Protein AF-A0A6A6GT18-F1 (afdb_monomer)

Foldseek 3Di:
DDDDDDDDDDDDDDDDDDDDDLDDQDPDDPVLLVLLVVCVVVVDQLCVSCVVVDNAHSVNSVVSNVVVCVVVVVPDPVNVVVVVVVCVVCQQVVQVVVCVVVVHHSVVVVVVCVVCDDPNVCVVVVHDDPPPDDPPDDDDD

Structure (mmCIF, N/CA/C/O backbone):
data_AF-A0A6A6GT18-F1
#
_entry.id   AF-A0A6A6GT18-F1
#
loop_
_atom_site.group_PDB
_atom_site.id
_atom_site.type_symbol
_atom_site.label_atom_id
_atom_site.label_alt_id
_atom_site.label_comp_id
_atom_site.label_asym_id
_atom_site.label_entity_id
_atom_site.label_seq_id
_atom_site.pdbx_PDB_ins_code
_atom_site.Cartn_x
_atom_site.Cartn_y
_atom_site.Cartn_z
_atom_site.occupancy
_atom_site.B_iso_or_equiv
_atom_site.auth_seq_id
_atom_site.auth_comp_id
_atom_site.auth_a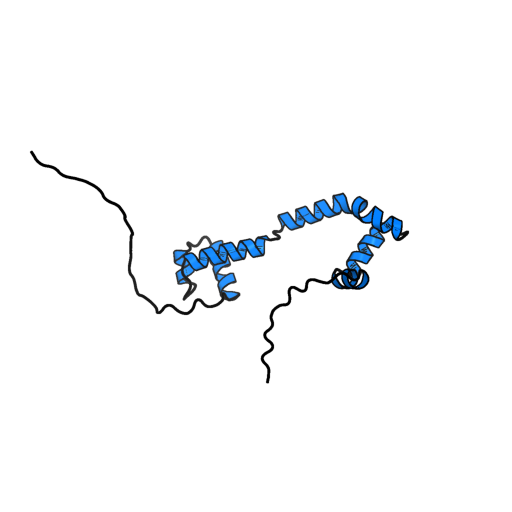sym_id
_atom_site.auth_atom_id
_atom_site.pdbx_PDB_model_num
ATOM 1 N N . ALA A 1 1 ? -3.303 35.901 67.585 1.00 36.16 1 ALA A N 1
ATOM 2 C CA . ALA A 1 1 ? -4.290 35.299 66.667 1.00 36.16 1 ALA A CA 1
ATOM 3 C C . ALA A 1 1 ? -3.578 34.258 65.815 1.00 36.16 1 ALA A C 1
ATOM 5 O O . ALA A 1 1 ? -2.483 34.530 65.340 1.00 36.16 1 ALA A O 1
ATOM 6 N N . ALA A 1 2 ? -4.151 33.060 65.735 1.00 27.61 2 ALA A N 1
ATOM 7 C CA . ALA A 1 2 ? -3.631 31.891 65.034 1.00 27.61 2 ALA A CA 1
ATOM 8 C C . ALA A 1 2 ? -4.104 31.837 63.568 1.00 27.61 2 ALA A C 1
ATOM 10 O O . ALA A 1 2 ? -5.185 32.346 63.285 1.00 27.61 2 ALA A O 1
ATOM 11 N N . ALA A 1 3 ? -3.312 31.184 62.704 1.00 29.08 3 ALA A N 1
ATOM 12 C CA . ALA A 1 3 ? -3.675 30.315 61.559 1.00 29.08 3 ALA A CA 1
ATOM 13 C C . ALA A 1 3 ? -2.469 30.286 60.586 1.00 29.08 3 ALA A C 1
ATOM 15 O O . ALA A 1 3 ? -2.087 31.330 60.074 1.00 29.08 3 ALA A O 1
ATOM 16 N N . ALA A 1 4 ? -1.661 29.227 60.470 1.00 29.28 4 ALA A N 1
ATOM 17 C CA . ALA A 1 4 ? -1.899 27.843 60.026 1.00 29.28 4 ALA A CA 1
ATOM 18 C C . ALA A 1 4 ? -1.900 27.658 58.488 1.00 29.28 4 ALA A C 1
ATOM 20 O O . ALA A 1 4 ? -2.515 28.408 57.741 1.00 29.28 4 ALA A O 1
ATOM 21 N N . LEU A 1 5 ? -1.142 26.634 58.082 1.00 31.48 5 LEU A N 1
ATOM 22 C CA . LEU A 1 5 ? -0.636 26.240 56.760 1.00 31.48 5 LEU A CA 1
ATOM 23 C C . LEU A 1 5 ? -1.709 25.785 55.755 1.00 31.48 5 LEU A C 1
ATOM 25 O O . LEU A 1 5 ? -2.720 25.209 56.147 1.00 31.48 5 LEU A O 1
ATOM 29 N N . ALA A 1 6 ? -1.392 25.863 54.456 1.00 30.92 6 ALA A N 1
ATOM 30 C CA . ALA A 1 6 ? -2.023 25.024 53.435 1.00 30.92 6 ALA A CA 1
ATOM 31 C C . ALA A 1 6 ? -0.998 24.548 52.386 1.00 30.92 6 ALA A C 1
ATOM 33 O O . ALA A 1 6 ? -0.658 25.264 51.450 1.00 30.92 6 ALA A O 1
ATOM 34 N N . ASN A 1 7 ? -0.534 23.307 52.555 1.00 29.03 7 ASN A N 1
ATOM 35 C CA . ASN A 1 7 ? 0.004 22.448 51.497 1.00 29.03 7 ASN A CA 1
ATOM 36 C C . ASN A 1 7 ? -1.098 21.439 51.137 1.00 29.03 7 ASN A C 1
ATOM 38 O O . ASN A 1 7 ? -1.732 20.892 52.039 1.00 29.03 7 ASN A O 1
ATOM 42 N N . GLY A 1 8 ? -1.315 21.156 49.851 1.00 28.55 8 GLY A N 1
ATOM 43 C CA . GLY A 1 8 ? -2.361 20.220 49.427 1.00 28.55 8 GLY A CA 1
ATOM 44 C C . GLY A 1 8 ? -2.192 19.713 48.000 1.00 28.55 8 GLY A C 1
ATOM 45 O O . GLY A 1 8 ? -2.816 20.224 47.074 1.00 28.55 8 GLY A O 1
ATOM 46 N N . SER A 1 9 ? -1.364 18.680 47.843 1.00 32.28 9 SER A N 1
ATOM 47 C CA . SER A 1 9 ? -1.285 17.830 46.653 1.00 32.28 9 SER A CA 1
ATOM 48 C C . SER A 1 9 ? -2.530 16.949 46.478 1.00 32.28 9 SER A C 1
ATOM 50 O O . SER A 1 9 ? -3.121 16.488 47.447 1.00 32.28 9 SER A O 1
ATOM 52 N N . ALA A 1 10 ? -2.793 16.611 45.211 1.00 33.62 10 ALA A N 1
ATOM 53 C CA . ALA A 1 10 ? -3.548 15.457 44.713 1.00 33.62 10 ALA A CA 1
ATOM 54 C C . ALA A 1 10 ? -5.076 15.422 44.933 1.00 33.62 10 ALA A C 1
ATOM 56 O O . ALA A 1 10 ? -5.579 15.085 46.000 1.00 33.62 10 ALA A O 1
ATOM 57 N N . LYS A 1 11 ? -5.825 15.558 43.830 1.00 38.22 11 LYS A N 1
ATOM 58 C CA . LYS A 1 11 ? -7.142 14.920 43.678 1.00 38.22 11 LYS A CA 1
ATOM 59 C C . LYS A 1 11 ? -7.066 13.851 42.597 1.00 38.22 11 LYS A C 1
ATOM 61 O O . LYS A 1 11 ? -7.136 14.115 41.402 1.00 38.22 11 LYS A O 1
ATOM 66 N N . ARG A 1 12 ? -6.876 12.625 43.077 1.00 34.12 12 ARG A N 1
ATOM 67 C CA . ARG A 1 12 ? -7.073 11.367 42.363 1.00 34.12 12 ARG A CA 1
ATOM 68 C C . ARG A 1 12 ? -8.545 11.005 42.575 1.00 34.12 12 ARG A C 1
ATOM 70 O O . ARG A 1 12 ? -8.932 10.735 43.706 1.00 34.12 12 ARG A O 1
ATOM 77 N N . CYS A 1 13 ? -9.368 11.042 41.532 1.00 34.06 13 CYS A N 1
ATOM 78 C CA . CYS A 1 13 ? -10.753 10.585 41.632 1.00 34.06 13 CYS A CA 1
ATOM 79 C C . CYS A 1 13 ? -10.805 9.094 41.294 1.00 34.06 13 CYS A C 1
ATOM 81 O O . CYS A 1 13 ? -10.758 8.708 40.129 1.00 34.06 13 CYS A O 1
ATOM 83 N N . ALA A 1 14 ? -10.862 8.266 42.335 1.00 34.06 14 ALA A N 1
ATOM 84 C CA . ALA A 1 14 ? -11.300 6.885 42.236 1.00 34.06 14 ALA A CA 1
ATOM 85 C C . ALA A 1 14 ? -12.835 6.861 42.196 1.00 34.06 14 ALA A C 1
ATOM 87 O O . ALA A 1 14 ? -13.483 7.467 43.045 1.00 34.06 14 ALA A O 1
ATOM 88 N N . SER A 1 15 ? -13.407 6.144 41.231 1.00 36.12 15 SER A N 1
ATOM 89 C CA . SER A 1 15 ? -14.766 5.614 41.341 1.00 36.12 15 SER A CA 1
ATOM 90 C C . SER A 1 15 ? -14.671 4.104 41.160 1.00 36.12 15 SER A C 1
ATOM 92 O O . SER A 1 15 ? -14.262 3.597 40.119 1.00 36.12 15 SER A O 1
ATOM 94 N N . THR A 1 16 ? -14.931 3.391 42.248 1.00 36.19 16 THR A N 1
ATOM 95 C CA . THR A 1 16 ? -14.993 1.935 42.317 1.00 36.19 16 THR A CA 1
ATOM 96 C C . THR A 1 16 ? -16.360 1.472 41.829 1.00 36.19 16 THR A C 1
ATOM 98 O O . THR A 1 16 ? -17.371 1.851 42.413 1.00 36.19 16 THR A O 1
ATOM 101 N N . SER A 1 17 ? -16.399 0.611 40.815 1.00 32.94 17 SER A N 1
ATOM 102 C CA . SER A 1 17 ? -17.470 -0.382 40.674 1.00 32.94 17 SER A CA 1
ATOM 103 C C . SER A 1 17 ? -16.885 -1.654 40.056 1.00 32.94 17 SER A C 1
ATOM 105 O O . SER A 1 17 ? -16.306 -1.631 38.976 1.00 32.94 17 SER A O 1
ATOM 107 N N . GLU A 1 18 ? -16.948 -2.710 40.866 1.00 30.62 18 GLU A N 1
ATOM 108 C CA . GLU A 1 18 ? -16.769 -4.138 40.585 1.00 30.62 18 GLU A CA 1
ATOM 109 C C . GLU A 1 18 ? -15.579 -4.585 39.722 1.00 30.62 18 GLU A C 1
ATOM 111 O O . GLU A 1 18 ? -15.589 -4.623 38.492 1.00 30.62 18 GLU A O 1
ATOM 116 N N . ALA A 1 19 ? -14.553 -5.054 40.437 1.00 41.44 19 ALA A N 1
ATOM 117 C CA . ALA A 1 19 ? -13.472 -5.863 39.909 1.00 41.44 19 ALA A CA 1
ATOM 118 C C . ALA A 1 19 ? -14.012 -7.188 39.338 1.00 41.44 19 ALA A C 1
ATOM 120 O O . ALA A 1 19 ? -14.200 -8.167 40.055 1.00 41.44 19 ALA A O 1
ATOM 121 N N . SER A 1 20 ? -14.207 -7.236 38.021 1.00 42.16 20 SER A N 1
ATOM 122 C CA . SER A 1 20 ? -14.124 -8.499 37.282 1.00 42.16 20 SER A CA 1
ATOM 123 C C . SER A 1 20 ? -12.659 -8.953 37.252 1.00 42.16 20 SER A C 1
ATOM 125 O O . SER A 1 20 ? -11.775 -8.104 37.099 1.00 42.16 20 SER A O 1
ATOM 127 N N . PRO A 1 21 ? -12.363 -10.260 37.401 1.00 40.72 21 PRO A N 1
ATOM 128 C CA . PRO A 1 21 ? -10.991 -10.741 37.498 1.00 40.72 21 PRO A CA 1
ATOM 129 C C . PRO A 1 21 ? -10.241 -10.313 36.241 1.00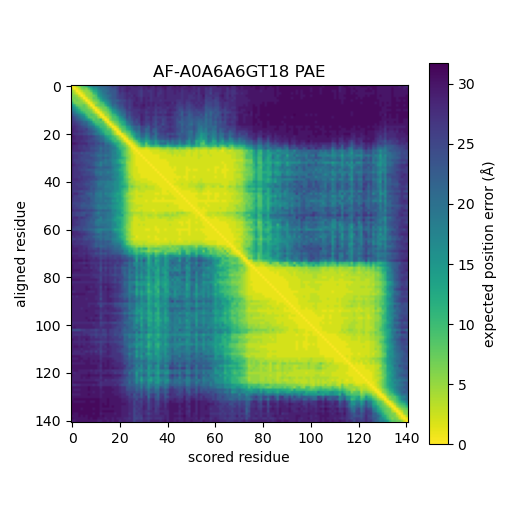 40.72 21 PRO A C 1
ATOM 131 O O . PRO A 1 21 ? -10.779 -10.430 35.139 1.00 40.72 21 PRO A O 1
ATOM 134 N N . ALA A 1 22 ? -9.028 -9.783 36.414 1.00 45.16 22 ALA A N 1
ATOM 135 C CA . ALA A 1 22 ? -8.162 -9.333 35.334 1.00 45.16 22 ALA A CA 1
ATOM 136 C C . ALA A 1 22 ? -7.900 -10.495 34.361 1.00 45.16 22 ALA A C 1
ATOM 138 O O . ALA A 1 22 ? -6.959 -11.276 34.513 1.00 45.16 22 ALA A O 1
ATOM 139 N N . LYS A 1 23 ? -8.788 -10.647 33.372 1.00 50.56 23 LYS A N 1
ATOM 140 C CA . LYS A 1 23 ? -8.645 -11.604 32.283 1.00 50.56 23 LYS A CA 1
ATOM 141 C C . LYS A 1 23 ? -7.401 -11.185 31.518 1.00 50.56 23 LYS A C 1
ATOM 143 O O . LYS A 1 23 ? -7.303 -10.043 31.073 1.00 50.56 23 LYS A O 1
ATOM 148 N N . LYS A 1 24 ? -6.452 -12.117 31.406 1.00 48.66 24 LYS A N 1
ATOM 149 C CA . LYS A 1 24 ? -5.259 -12.024 30.556 1.00 48.66 24 LYS A CA 1
ATOM 150 C C . LYS A 1 24 ? -5.647 -11.308 29.264 1.00 48.66 24 LYS A C 1
ATOM 152 O O . LYS A 1 24 ? -6.525 -11.793 28.549 1.00 48.66 24 LYS A O 1
ATOM 157 N N . GLN A 1 25 ? -5.059 -10.135 29.038 1.00 57.31 25 GLN A N 1
ATOM 158 C CA . GLN A 1 25 ? -5.428 -9.232 27.955 1.00 57.31 25 GLN A CA 1
ATOM 159 C C . GLN A 1 25 ? -5.278 -9.990 26.634 1.00 57.31 25 GLN A C 1
ATOM 161 O O . GLN A 1 25 ? -4.174 -10.258 26.166 1.00 57.31 25 GLN A O 1
ATOM 166 N N . THR A 1 26 ? -6.403 -10.457 26.105 1.00 71.00 26 THR A N 1
ATOM 167 C CA . THR A 1 26 ? -6.428 -11.405 24.995 1.00 71.00 26 THR A CA 1
ATOM 168 C C . THR A 1 26 ? -6.078 -10.644 23.721 1.00 71.00 26 THR A C 1
ATOM 170 O O . THR A 1 26 ? -6.358 -9.443 23.607 1.00 71.00 26 THR A O 1
ATOM 173 N N . LYS A 1 27 ? -5.419 -11.301 22.763 1.00 83.19 27 LYS A N 1
ATOM 174 C CA . LYS A 1 27 ? -5.115 -10.698 21.457 1.00 83.19 27 LYS A CA 1
ATOM 175 C C . LYS A 1 27 ? -6.415 -10.156 20.846 1.00 83.19 27 LYS A C 1
ATOM 177 O O . LYS A 1 27 ? -7.459 -10.775 21.008 1.00 83.19 27 LYS A O 1
ATOM 182 N N . TRP A 1 28 ? -6.371 -8.971 20.241 1.00 87.06 28 TRP A N 1
ATOM 183 C CA . TRP A 1 28 ? -7.530 -8.413 19.537 1.00 87.06 28 TRP A CA 1
ATOM 184 C C . TRP A 1 28 ? -7.893 -9.299 18.352 1.00 87.06 28 TRP A C 1
ATOM 186 O O . TRP A 1 28 ? -7.013 -9.682 17.575 1.00 87.06 28 TRP A O 1
ATOM 196 N N . THR A 1 29 ? -9.174 -9.623 18.255 1.00 88.25 29 THR A N 1
ATOM 197 C CA . THR A 1 29 ? -9.754 -10.367 17.140 1.00 88.25 29 THR A CA 1
ATOM 198 C C . THR A 1 29 ? -10.217 -9.412 16.033 1.00 88.25 29 THR A C 1
ATOM 200 O O . THR A 1 29 ? -10.524 -8.249 16.319 1.00 88.25 29 THR A O 1
ATOM 203 N N . PRO A 1 30 ? -10.273 -9.870 14.770 1.00 84.50 30 PRO A N 1
ATOM 204 C CA . PRO A 1 30 ? -10.799 -9.071 13.663 1.00 84.50 30 PRO A CA 1
ATOM 205 C C . PRO A 1 30 ? -12.232 -8.576 13.896 1.00 84.50 30 PRO A C 1
ATOM 207 O O . PRO A 1 30 ? -12.572 -7.465 13.493 1.00 84.50 30 PRO A O 1
ATOM 210 N N . GLU A 1 31 ? -13.060 -9.370 14.575 1.00 88.69 31 GLU A N 1
ATOM 211 C CA . GLU A 1 31 ? -14.445 -9.033 14.906 1.00 88.69 31 GLU A CA 1
ATOM 212 C C . GLU A 1 31 ? -14.502 -7.886 15.923 1.00 88.69 31 GLU A C 1
ATOM 214 O O . GLU A 1 31 ? -15.257 -6.929 15.743 1.00 88.69 31 GLU A O 1
ATOM 219 N N . GLU A 1 32 ? -13.659 -7.934 16.962 1.00 91.38 32 GLU A N 1
ATOM 220 C CA . GLU A 1 32 ? -13.522 -6.833 17.922 1.00 91.38 32 GLU A CA 1
ATOM 221 C C . GLU A 1 32 ? -13.007 -5.553 17.248 1.00 91.38 32 GLU A C 1
ATOM 223 O O . GLU A 1 32 ? -13.460 -4.459 17.586 1.00 91.38 32 GLU A O 1
ATOM 228 N N . ASP A 1 33 ? -12.073 -5.672 16.300 1.00 90.00 33 ASP A N 1
ATOM 229 C CA . ASP A 1 33 ? -11.566 -4.533 15.530 1.00 90.00 33 ASP A CA 1
ATOM 230 C C . ASP A 1 33 ? -12.657 -3.894 14.671 1.00 90.00 33 ASP A C 1
ATOM 232 O O . ASP A 1 33 ? -12.824 -2.673 14.706 1.00 90.00 33 ASP A O 1
ATOM 236 N N . ALA A 1 34 ? -13.418 -4.707 13.934 1.00 89.69 34 ALA A N 1
ATOM 237 C CA . ALA A 1 34 ? -14.520 -4.239 13.101 1.00 89.69 34 ALA A CA 1
ATOM 238 C C . ALA A 1 34 ? -15.574 -3.510 13.941 1.00 89.69 34 ALA A C 1
ATOM 240 O O . ALA A 1 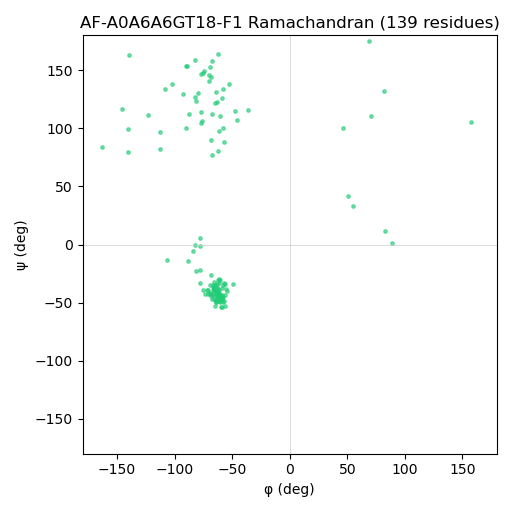34 ? -15.950 -2.385 13.611 1.00 89.69 34 ALA A O 1
ATOM 241 N N . LEU A 1 35 ? -15.966 -4.094 15.075 1.00 92.81 35 LEU A N 1
ATOM 242 C CA . LEU A 1 35 ? -16.952 -3.501 15.973 1.00 92.81 35 LEU A CA 1
ATOM 243 C C . LEU A 1 35 ? -16.441 -2.202 16.620 1.00 92.81 35 LEU A C 1
ATOM 245 O O . LEU A 1 35 ? -17.182 -1.226 16.725 1.00 92.81 35 LEU A O 1
ATOM 249 N N . ASN A 1 36 ? -15.167 -2.144 17.021 1.00 92.94 36 ASN A N 1
ATOM 250 C CA . ASN A 1 36 ? -14.554 -0.921 17.551 1.00 92.94 36 ASN A CA 1
ATOM 251 C C . ASN A 1 36 ? -14.545 0.205 16.499 1.00 92.94 36 ASN A C 1
ATOM 253 O O . ASN A 1 36 ? -14.850 1.357 16.816 1.00 92.94 36 ASN A O 1
ATOM 257 N N . VAL A 1 37 ? -14.243 -0.127 15.239 1.00 91.06 37 VAL A N 1
ATOM 258 C CA . VAL A 1 37 ? -14.261 0.832 14.126 1.00 91.06 37 VAL A CA 1
ATOM 259 C C . VAL A 1 37 ? -15.675 1.309 13.814 1.00 91.06 37 VAL A C 1
ATOM 261 O O . VAL A 1 37 ? -15.890 2.514 13.702 1.00 91.06 37 VAL A O 1
ATOM 264 N N . GLU A 1 38 ? -16.634 0.392 13.716 1.00 92.94 38 GLU A N 1
ATOM 265 C CA . GLU A 1 38 ? -18.035 0.694 13.418 1.00 92.94 38 GLU A CA 1
ATOM 266 C C . GLU A 1 38 ? -18.645 1.621 14.474 1.00 92.94 38 GLU A C 1
ATOM 268 O O . GLU A 1 38 ? -19.138 2.704 14.150 1.00 92.94 38 GLU A O 1
ATOM 273 N N . LEU A 1 39 ? -18.546 1.245 15.753 1.00 94.38 39 LEU A N 1
ATOM 274 C CA . LEU A 1 39 ? -19.123 2.021 16.851 1.00 94.38 39 LEU A CA 1
ATOM 275 C C . LEU A 1 39 ? -18.461 3.393 16.988 1.00 94.38 39 LEU A C 1
ATOM 277 O O . LEU A 1 39 ? -19.117 4.382 17.324 1.00 94.38 39 LEU A O 1
ATOM 281 N N . ARG A 1 40 ? -17.152 3.487 16.722 1.00 93.50 40 ARG A N 1
ATOM 282 C CA . ARG A 1 40 ? -16.491 4.790 16.716 1.00 93.50 40 ARG A CA 1
ATOM 283 C C . ARG A 1 40 ? -16.914 5.632 15.514 1.00 93.50 40 ARG A C 1
ATOM 285 O O . ARG A 1 40 ? -17.123 6.834 15.681 1.00 93.50 40 ARG A O 1
ATOM 292 N N . GLY A 1 41 ? -17.077 5.014 14.345 1.00 88.50 41 GLY A N 1
ATOM 293 C CA . GLY A 1 41 ? -17.596 5.643 13.130 1.00 88.50 41 GLY A CA 1
ATOM 294 C C . GLY A 1 41 ? -19.020 6.176 13.296 1.00 88.50 41 GLY A C 1
ATOM 295 O O . GLY A 1 41 ? -19.343 7.224 12.744 1.00 88.50 41 GLY A O 1
ATOM 296 N N . SER A 1 42 ? -19.837 5.540 14.142 1.00 92.00 42 SER A N 1
ATOM 297 C CA . SER A 1 42 ? -21.177 6.019 14.504 1.00 92.00 42 SER A CA 1
ATOM 298 C C . SER A 1 42 ? -21.178 7.162 15.537 1.00 92.00 42 SER A C 1
ATOM 300 O O . SER A 1 42 ? -22.240 7.541 16.030 1.00 92.00 42 SER A O 1
ATOM 302 N N . GLY A 1 43 ? -20.009 7.686 15.928 1.00 92.06 43 GLY A N 1
ATOM 303 C CA . GLY A 1 43 ? -19.873 8.797 16.876 1.00 92.06 43 GLY A CA 1
ATOM 304 C C . GLY A 1 43 ? -19.940 8.409 18.359 1.00 92.06 43 GLY A C 1
ATOM 305 O O . GLY A 1 43 ? -20.041 9.289 19.217 1.00 92.06 43 GLY A O 1
ATOM 306 N N . MET A 1 44 ? -19.870 7.116 18.697 1.00 94.62 44 MET A N 1
ATOM 307 C CA . MET A 1 44 ? -19.976 6.657 20.084 1.00 94.62 44 MET A CA 1
ATOM 308 C C . MET A 1 44 ? -18.743 7.039 20.926 1.00 94.62 44 MET A C 1
ATOM 310 O O . MET A 1 44 ? -17.600 7.084 20.448 1.00 94.62 44 MET A O 1
ATOM 314 N N . LYS A 1 45 ? -18.972 7.323 22.215 1.00 95.38 45 LYS A N 1
ATOM 315 C CA . LYS A 1 45 ? -17.912 7.590 23.200 1.00 95.38 45 LYS A CA 1
ATOM 316 C C . LYS A 1 45 ? -17.193 6.296 23.593 1.00 95.38 45 LYS A C 1
ATOM 318 O O . LYS A 1 45 ? -17.800 5.229 23.608 1.00 95.38 45 LYS A O 1
ATOM 323 N N . TRP A 1 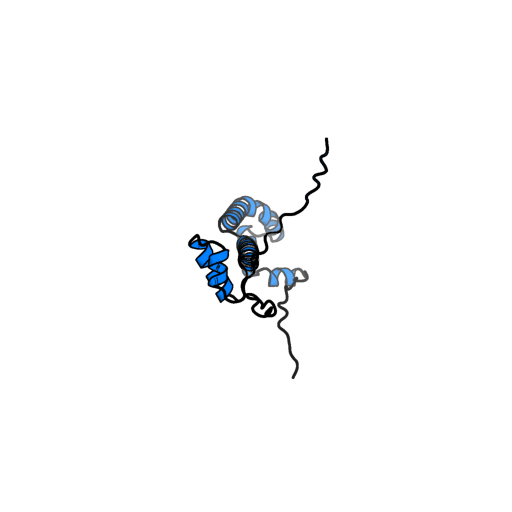46 ? -15.909 6.382 23.940 1.00 93.81 46 TRP A N 1
ATOM 324 C CA . TRP A 1 46 ? -15.080 5.208 24.259 1.00 93.81 46 TRP A CA 1
ATOM 325 C C . TRP A 1 46 ? -15.598 4.419 25.461 1.00 93.81 46 TRP A C 1
ATOM 327 O O . TRP A 1 46 ? -15.480 3.195 25.500 1.00 93.81 46 TRP A O 1
ATOM 337 N N . GLU A 1 47 ? -16.196 5.118 26.420 1.00 95.25 47 GLU A N 1
ATOM 338 C CA . GLU A 1 47 ? -16.838 4.537 27.592 1.00 95.25 47 GLU A CA 1
ATOM 339 C C . GLU A 1 47 ? -17.983 3.608 27.175 1.00 95.25 47 GLU A C 1
ATOM 341 O O . GLU A 1 47 ? -18.075 2.485 27.666 1.00 95.25 47 GLU A O 1
ATOM 346 N N . ASP A 1 48 ? -18.806 4.026 26.214 1.00 94.88 48 ASP A N 1
ATOM 347 C CA . ASP A 1 48 ? -19.938 3.236 25.725 1.00 94.88 48 ASP A CA 1
ATOM 348 C C . ASP A 1 48 ? -19.503 2.125 24.761 1.00 94.88 48 ASP A C 1
ATOM 350 O O . ASP A 1 48 ? -20.059 1.028 24.802 1.00 94.88 48 ASP A O 1
ATOM 354 N N . ILE A 1 49 ? -18.450 2.359 23.970 1.00 94.69 49 ILE A N 1
ATOM 355 C CA . ILE A 1 49 ? -17.821 1.325 23.133 1.00 94.69 49 ILE A CA 1
ATOM 356 C C . ILE A 1 49 ? -17.285 0.185 24.009 1.00 94.69 49 ILE A C 1
ATOM 358 O O . ILE A 1 49 ? -17.522 -0.984 23.713 1.00 94.69 49 ILE A O 1
ATOM 362 N N . SER A 1 50 ? -16.626 0.503 25.128 1.00 94.62 50 SER A N 1
ATOM 363 C CA . SER A 1 50 ? -16.062 -0.513 26.028 1.00 94.62 50 SER A CA 1
ATOM 364 C C . SER A 1 50 ? -17.116 -1.431 26.653 1.00 94.62 50 SER A C 1
ATOM 366 O O . SER A 1 50 ? -16.863 -2.613 26.855 1.00 94.62 50 SER A O 1
ATOM 368 N N . LYS A 1 51 ? -18.338 -0.928 26.871 1.00 93.50 51 LYS A N 1
ATOM 369 C CA . LYS A 1 51 ? -19.468 -1.739 27.355 1.00 93.50 51 LYS A CA 1
ATOM 370 C C . LYS A 1 51 ? -19.945 -2.757 26.316 1.00 93.50 51 LYS A C 1
ATOM 372 O O . LYS A 1 51 ? -20.511 -3.779 26.685 1.00 93.50 51 LYS A O 1
ATOM 377 N N . ARG A 1 52 ? -19.728 -2.477 25.026 1.00 91.75 52 ARG A N 1
ATOM 378 C CA . ARG A 1 52 ? -20.079 -3.361 23.901 1.00 91.75 52 ARG A CA 1
ATOM 379 C C . ARG A 1 52 ? -18.966 -4.349 23.547 1.00 91.75 52 ARG A C 1
ATOM 381 O O . ARG A 1 52 ? -19.227 -5.313 22.838 1.00 91.75 52 ARG A O 1
ATOM 388 N N . LEU A 1 53 ? -17.754 -4.132 24.058 1.00 90.88 53 LEU A N 1
ATOM 389 C CA . LEU A 1 53 ? -16.592 -5.005 23.892 1.00 90.88 53 LEU A CA 1
ATOM 390 C C . LEU A 1 53 ? -16.219 -5.633 25.244 1.00 90.88 53 LEU A C 1
ATOM 392 O O . LEU A 1 53 ? -15.333 -5.126 25.942 1.00 90.88 53 LEU A O 1
ATOM 396 N N . PRO A 1 54 ? -16.893 -6.724 25.655 1.00 86.94 54 PRO A N 1
ATOM 397 C CA . PRO A 1 54 ? -16.691 -7.307 26.974 1.00 86.94 54 PRO A CA 1
ATOM 398 C C . PRO A 1 54 ? -15.229 -7.725 27.171 1.00 86.94 54 PRO A C 1
ATOM 400 O O . PRO A 1 54 ? -14.663 -8.476 26.385 1.00 86.94 54 PRO A O 1
ATOM 403 N N . GLY A 1 55 ? -14.610 -7.243 28.250 1.00 86.50 55 GLY A N 1
ATOM 404 C CA . GLY A 1 55 ? -13.194 -7.498 28.543 1.00 86.50 55 GLY A CA 1
ATOM 405 C C . GLY A 1 55 ? -12.213 -6.487 27.938 1.00 86.50 55 GLY A C 1
ATOM 406 O O . GLY A 1 55 ? -11.008 -6.613 28.159 1.00 86.50 55 GLY A O 1
ATOM 407 N N . ARG A 1 56 ? -12.691 -5.452 27.235 1.00 90.00 56 ARG A N 1
ATOM 408 C CA . ARG A 1 56 ? -11.881 -4.309 26.789 1.00 90.00 56 ARG A CA 1
ATOM 409 C C . ARG A 1 56 ? -12.241 -3.063 27.591 1.00 90.00 56 ARG A C 1
ATOM 411 O O . ARG A 1 56 ? -13.406 -2.739 27.770 1.00 90.00 56 ARG A O 1
ATOM 418 N N . SER A 1 57 ? -11.234 -2.328 28.057 1.00 92.81 57 SER A N 1
ATOM 419 C CA . SER A 1 57 ? -11.447 -1.014 28.676 1.00 92.81 57 SER A CA 1
ATOM 420 C C . SER A 1 57 ? -11.572 0.082 27.615 1.00 92.81 57 SER A C 1
ATOM 422 O O . SER A 1 57 ? -11.055 -0.063 26.505 1.00 92.81 57 SER A O 1
ATOM 424 N N . ALA A 1 58 ? -12.188 1.216 27.958 1.00 92.81 58 ALA A N 1
ATOM 425 C CA . ALA A 1 58 ? -12.276 2.384 27.071 1.00 92.81 58 ALA A CA 1
ATOM 426 C C . ALA A 1 58 ? -10.894 2.842 26.566 1.00 92.81 58 ALA A C 1
ATOM 428 O O . ALA A 1 58 ? -10.715 3.125 25.380 1.00 92.81 58 ALA A O 1
ATOM 429 N N . ILE A 1 59 ? -9.888 2.819 27.449 1.00 92.31 59 ILE A N 1
ATOM 430 C CA . ILE A 1 59 ? -8.492 3.123 27.107 1.00 92.31 59 ILE A CA 1
ATOM 431 C C . ILE A 1 59 ? -7.951 2.104 26.095 1.00 92.31 59 ILE A C 1
ATOM 433 O O . ILE A 1 59 ? -7.356 2.497 25.092 1.00 92.31 59 ILE A O 1
ATOM 437 N N . SER A 1 60 ? -8.195 0.805 26.312 1.00 92.81 60 SER A N 1
ATOM 438 C CA . SER A 1 60 ? -7.787 -0.247 25.373 1.00 92.81 60 SER A CA 1
ATOM 439 C C . SER A 1 60 ? -8.459 -0.089 24.007 1.00 92.81 60 SER A C 1
ATOM 441 O O . SER A 1 60 ? -7.801 -0.323 22.996 1.00 92.81 60 SER A O 1
ATOM 443 N N . CYS A 1 61 ? -9.736 0.302 23.963 1.00 92.50 61 CYS A N 1
ATOM 444 C CA . CYS A 1 61 ? -10.475 0.517 22.716 1.00 92.50 61 CYS A CA 1
ATOM 445 C C . CYS A 1 61 ? -9.898 1.695 21.928 1.00 92.50 61 CYS A C 1
ATOM 447 O O . CYS A 1 61 ? -9.613 1.546 20.741 1.00 92.50 61 CYS A O 1
ATOM 449 N N . ARG A 1 62 ? -9.636 2.828 22.598 1.00 92.94 62 ARG A N 1
ATOM 450 C CA . ARG A 1 62 ? -8.999 4.002 21.984 1.00 92.94 62 ARG A CA 1
ATOM 451 C C . ARG A 1 62 ? -7.604 3.677 21.458 1.00 92.94 62 ARG A C 1
ATOM 453 O O . ARG A 1 62 ? -7.298 4.014 20.320 1.00 92.94 62 ARG A O 1
ATOM 460 N N . LEU A 1 63 ? -6.768 3.023 22.269 1.00 90.81 63 LEU A N 1
ATOM 461 C CA . LEU A 1 63 ? -5.403 2.675 21.874 1.00 90.81 63 LEU A CA 1
ATOM 462 C C . LEU A 1 63 ? -5.400 1.701 20.695 1.00 90.81 63 LEU A C 1
ATOM 464 O O . LEU A 1 63 ? -4.587 1.853 19.784 1.00 90.81 63 LEU A O 1
ATOM 468 N N . ARG A 1 64 ? -6.313 0.720 20.692 1.00 90.69 64 ARG A N 1
ATOM 469 C CA . ARG A 1 64 ? -6.470 -0.188 19.558 1.00 90.69 64 ARG A CA 1
ATOM 470 C C . ARG A 1 64 ? -6.931 0.554 18.321 1.00 90.69 64 ARG A C 1
ATOM 472 O O . ARG A 1 64 ? -6.307 0.369 17.293 1.00 90.69 64 ARG A O 1
ATOM 479 N N . TYR A 1 65 ? -7.963 1.388 18.419 1.00 89.19 65 TYR A N 1
ATOM 480 C CA . TYR A 1 65 ? -8.470 2.159 17.288 1.00 89.19 65 TYR A CA 1
ATOM 481 C C . TYR A 1 65 ? -7.378 3.061 16.710 1.00 89.19 65 TYR A C 1
ATOM 483 O O . TYR A 1 65 ? -7.166 3.054 15.508 1.00 89.19 65 TYR A O 1
ATOM 491 N N . GLN A 1 66 ? -6.615 3.762 17.552 1.00 85.75 66 GLN A N 1
ATOM 492 C CA . GLN A 1 66 ? -5.490 4.574 17.096 1.00 85.75 66 GLN A CA 1
ATOM 493 C C . GLN A 1 66 ? -4.431 3.724 16.381 1.00 85.75 66 GLN A C 1
ATOM 495 O O . GLN A 1 66 ? -4.092 4.026 15.248 1.00 85.75 66 GLN A O 1
ATOM 500 N N . ASN A 1 67 ? -3.991 2.612 16.977 1.00 82.69 67 ASN A N 1
ATOM 501 C CA . ASN A 1 67 ? -3.032 1.695 16.349 1.00 82.69 67 ASN A CA 1
ATOM 502 C C . ASN A 1 67 ? -3.562 1.037 15.066 1.00 82.69 67 ASN A C 1
ATOM 504 O O . ASN A 1 67 ? -2.791 0.740 14.158 1.00 82.69 67 ASN A O 1
ATOM 508 N N . TYR A 1 68 ? -4.853 0.720 15.028 1.00 76.69 68 TYR A N 1
ATOM 5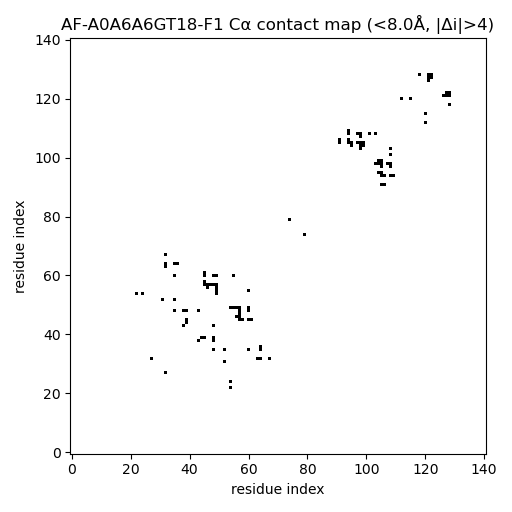09 C CA . TYR A 1 68 ? -5.518 0.054 13.914 1.00 76.69 68 TYR A CA 1
ATOM 510 C C . TYR A 1 68 ? -5.702 1.026 12.751 1.00 76.69 68 TYR A C 1
ATOM 512 O O . TYR A 1 68 ? -5.423 0.670 11.610 1.00 76.69 68 TYR A O 1
ATOM 520 N N . ILE A 1 69 ? -6.099 2.267 13.040 1.00 73.00 69 ILE A N 1
ATOM 521 C CA . ILE A 1 69 ? -6.172 3.342 12.056 1.00 73.00 69 ILE A CA 1
ATOM 522 C C . ILE A 1 69 ? -4.776 3.756 11.613 1.00 73.00 69 ILE A C 1
ATOM 524 O O . ILE A 1 69 ? -4.597 3.905 10.422 1.00 73.00 69 ILE A O 1
ATOM 528 N N . GLU A 1 70 ? -3.775 3.874 12.485 1.00 64.88 70 GLU A N 1
ATOM 529 C CA . GLU A 1 70 ? -2.392 4.170 12.079 1.00 64.88 70 GLU A CA 1
ATOM 530 C C . GLU A 1 70 ? -1.842 3.077 11.150 1.00 64.88 70 GLU A C 1
ATOM 532 O O . GLU A 1 70 ? -1.336 3.403 10.081 1.00 64.88 70 GLU A O 1
ATOM 537 N N . ARG A 1 71 ? -2.053 1.791 11.475 1.00 63.75 71 ARG A N 1
ATOM 538 C CA . ARG A 1 71 ? -1.648 0.663 10.614 1.00 63.75 71 ARG A CA 1
ATOM 539 C C . ARG A 1 71 ? -2.459 0.551 9.317 1.00 63.75 71 ARG A C 1
ATOM 541 O O . ARG A 1 71 ? -1.902 0.195 8.289 1.00 63.75 71 ARG A O 1
ATOM 548 N N . ARG A 1 72 ? -3.760 0.877 9.308 1.00 58.91 72 ARG A N 1
ATOM 549 C CA . ARG A 1 72 ? -4.550 0.975 8.056 1.00 58.91 72 ARG A CA 1
ATOM 550 C C . ARG A 1 72 ? -4.306 2.274 7.281 1.00 58.91 72 ARG A C 1
ATOM 552 O O . ARG A 1 72 ? -4.574 2.312 6.086 1.00 58.91 72 ARG A O 1
ATOM 559 N N . SER A 1 73 ? -3.820 3.322 7.940 1.00 54.88 73 SER A N 1
ATOM 560 C CA . SER A 1 73 ? -3.484 4.636 7.371 1.00 54.88 73 SER A CA 1
ATOM 561 C C . SER A 1 73 ? -2.083 4.660 6.766 1.00 54.88 73 SER A C 1
ATOM 563 O O . SER A 1 73 ? -1.726 5.651 6.123 1.00 54.88 73 SER A O 1
ATOM 565 N N . GLU A 1 74 ? -1.300 3.583 6.901 1.00 57.94 74 GLU A N 1
ATOM 566 C CA . GLU A 1 74 ? 0.008 3.468 6.246 1.00 57.94 74 GLU A CA 1
ATOM 567 C C . GLU A 1 74 ? -0.092 3.815 4.750 1.00 57.94 74 GLU A C 1
ATOM 569 O O . GLU A 1 74 ? 0.767 4.529 4.237 1.00 57.94 74 GLU A O 1
ATOM 574 N N . TRP A 1 75 ? -1.218 3.483 4.103 1.00 64.62 75 TRP A N 1
ATOM 575 C CA . TRP A 1 75 ? -1.577 3.963 2.768 1.00 64.62 75 TRP A CA 1
ATOM 576 C C . TRP A 1 75 ? -3.070 4.290 2.665 1.00 64.62 75 TRP A C 1
ATOM 578 O O . TRP A 1 75 ? -3.854 3.504 2.133 1.00 64.62 75 TRP A O 1
ATOM 588 N N . ASP A 1 76 ? -3.487 5.453 3.164 1.00 80.94 76 ASP A N 1
ATOM 589 C CA . ASP A 1 76 ? -4.806 5.986 2.801 1.00 80.94 76 ASP A CA 1
ATOM 590 C C . ASP A 1 76 ? -4.909 6.269 1.283 1.00 80.94 76 ASP A C 1
ATOM 592 O O . ASP A 1 76 ? -3.911 6.311 0.553 1.00 80.94 76 ASP A O 1
ATOM 596 N N . GLU A 1 77 ? -6.139 6.430 0.788 1.00 82.38 77 GLU A N 1
ATOM 597 C CA . GLU A 1 77 ? -6.401 6.616 -0.646 1.00 82.38 77 GLU A CA 1
ATOM 598 C C . GLU A 1 77 ? -5.734 7.876 -1.211 1.00 82.38 77 GLU A C 1
ATOM 600 O O . GLU A 1 77 ? -5.321 7.902 -2.371 1.00 82.38 77 GLU A O 1
ATOM 605 N N . GLU A 1 78 ? -5.551 8.918 -0.402 1.00 83.69 78 GLU A N 1
ATOM 606 C CA . GLU A 1 78 ? -4.868 10.132 -0.837 1.00 83.69 78 GLU A CA 1
ATOM 607 C C . GLU A 1 78 ? -3.366 9.898 -1.033 1.00 83.69 78 GLU A C 1
ATOM 609 O O . GLU A 1 78 ? -2.811 10.309 -2.056 1.00 83.69 78 GLU A O 1
ATOM 614 N N . LYS A 1 79 ? -2.711 9.173 -0.119 1.00 86.56 79 LYS A N 1
ATOM 615 C CA . LYS A 1 79 ? -1.307 8.760 -0.255 1.00 86.56 79 LYS A CA 1
ATOM 616 C C . LYS A 1 79 ? -1.103 7.854 -1.464 1.00 86.56 79 LYS A C 1
ATOM 618 O O . LYS A 1 79 ? -0.164 8.089 -2.226 1.00 86.56 79 LYS A O 1
ATOM 623 N N . LYS A 1 80 ? -1.995 6.882 -1.695 1.00 88.19 80 LYS A N 1
ATOM 624 C CA . LYS A 1 80 ? -1.961 6.027 -2.898 1.00 88.19 80 LYS A CA 1
ATOM 625 C C . LYS A 1 80 ? -2.103 6.852 -4.176 1.00 88.19 80 LYS A C 1
ATOM 627 O O . LYS A 1 80 ? -1.293 6.720 -5.090 1.00 88.19 80 LYS A O 1
ATOM 632 N N . ASN A 1 81 ? -3.073 7.766 -4.216 1.00 93.31 81 ASN A N 1
ATOM 633 C CA . ASN A 1 81 ? -3.286 8.651 -5.360 1.00 93.31 81 ASN A CA 1
ATOM 634 C C . ASN A 1 81 ? -2.094 9.583 -5.597 1.00 93.31 81 ASN A C 1
ATOM 636 O O . ASN A 1 81 ? -1.690 9.813 -6.738 1.00 93.31 81 ASN A O 1
ATOM 640 N N . LYS A 1 82 ? -1.503 10.120 -4.526 1.00 93.38 82 LYS A N 1
ATOM 641 C CA . LYS A 1 82 ? -0.301 10.950 -4.609 1.00 93.38 82 LYS A CA 1
ATOM 642 C C . LYS A 1 82 ? 0.881 10.151 -5.152 1.00 93.38 82 LYS A C 1
ATOM 644 O O . LYS A 1 82 ? 1.558 10.652 -6.046 1.00 93.38 82 LYS A O 1
ATOM 649 N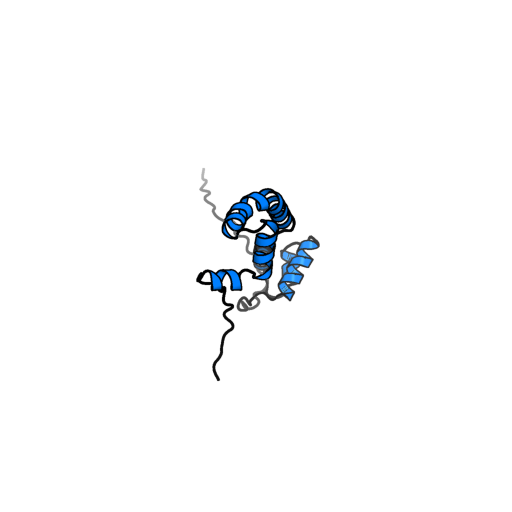 N . LEU A 1 83 ? 1.092 8.921 -4.681 1.00 94.00 83 LEU A N 1
ATOM 650 C CA . LEU A 1 83 ? 2.106 8.019 -5.230 1.00 94.00 83 LEU A CA 1
ATOM 651 C C . LEU A 1 83 ? 1.876 7.772 -6.721 1.00 94.00 83 LEU A C 1
ATOM 653 O O . LEU A 1 83 ? 2.806 7.961 -7.496 1.00 94.00 83 LEU A O 1
ATOM 657 N N . ALA A 1 84 ? 0.656 7.423 -7.135 1.00 94.81 84 ALA A N 1
ATOM 658 C CA . ALA A 1 84 ? 0.339 7.161 -8.539 1.00 94.81 84 ALA A CA 1
ATOM 659 C C . ALA A 1 84 ? 0.632 8.377 -9.436 1.00 94.81 84 ALA A C 1
ATOM 661 O O . ALA A 1 84 ? 1.258 8.243 -10.486 1.00 94.81 84 ALA A O 1
ATOM 662 N N . ARG A 1 85 ? 0.257 9.588 -8.997 1.00 97.19 85 ARG A N 1
ATOM 663 C CA . ARG A 1 85 ? 0.552 10.835 -9.727 1.00 97.19 85 ARG A CA 1
ATOM 664 C C . ARG A 1 85 ? 2.050 11.109 -9.834 1.00 97.19 85 ARG A C 1
ATOM 666 O O . ARG A 1 85 ? 2.519 11.534 -10.886 1.00 97.19 85 ARG A O 1
ATOM 673 N N . LEU A 1 86 ? 2.796 10.904 -8.747 1.00 97.12 86 LEU A N 1
ATOM 674 C CA . LEU A 1 86 ? 4.248 11.094 -8.742 1.00 97.12 86 LEU A CA 1
ATOM 675 C C . LEU A 1 86 ? 4.934 10.060 -9.635 1.00 97.12 86 LEU A C 1
ATOM 677 O O . LEU A 1 86 ? 5.798 10.427 -10.426 1.00 97.12 86 LEU A O 1
ATOM 681 N N . TYR A 1 87 ? 4.507 8.801 -9.564 1.00 96.44 87 TYR A N 1
ATOM 682 C CA . TYR A 1 87 ? 4.985 7.750 -10.447 1.00 96.44 87 TYR A CA 1
ATOM 683 C C . TYR A 1 87 ? 4.765 8.130 -11.912 1.00 96.44 87 TYR A C 1
ATOM 685 O O . TYR A 1 87 ? 5.730 8.182 -12.664 1.00 96.44 87 TYR A O 1
ATOM 693 N N . GLU A 1 88 ? 3.546 8.510 -12.307 1.00 96.00 88 GLU A N 1
ATOM 694 C CA . GLU A 1 88 ? 3.251 8.897 -13.694 1.00 96.00 88 GLU A CA 1
ATOM 695 C C . GLU A 1 88 ? 4.103 10.081 -14.168 1.00 96.00 88 GLU A C 1
ATOM 697 O O . GLU A 1 88 ? 4.579 10.100 -15.303 1.00 96.00 88 GLU A O 1
ATOM 702 N N . ARG A 1 89 ? 4.352 11.048 -13.279 1.00 96.56 89 ARG A N 1
ATOM 703 C CA . ARG A 1 89 ? 5.179 12.221 -13.575 1.00 96.56 89 ARG A CA 1
ATOM 704 C C . ARG A 1 89 ? 6.651 11.870 -13.806 1.00 96.56 89 ARG A C 1
ATOM 706 O O . ARG A 1 89 ? 7.276 12.487 -14.664 1.00 96.56 89 ARG A O 1
ATOM 713 N N . PHE A 1 90 ? 7.207 10.930 -13.043 1.00 95.69 90 PHE A N 1
ATOM 714 C CA . PHE A 1 90 ? 8.650 10.659 -13.030 1.00 95.69 90 PHE A CA 1
ATOM 715 C C . PHE A 1 90 ? 9.058 9.357 -13.730 1.00 95.69 90 PHE A C 1
ATOM 717 O O . PHE A 1 90 ? 10.238 9.172 -14.025 1.00 95.69 90 PHE A O 1
ATOM 724 N N . LYS A 1 91 ? 8.118 8.457 -14.047 1.00 93.81 91 LYS A N 1
ATOM 725 C CA . LYS A 1 91 ? 8.432 7.113 -14.562 1.00 93.81 91 LYS A CA 1
ATOM 726 C C . LYS A 1 91 ? 9.250 7.123 -15.846 1.00 93.81 91 LYS A C 1
ATOM 728 O O . LYS A 1 91 ? 10.125 6.281 -15.993 1.00 93.81 91 LYS A O 1
ATOM 733 N N . LYS A 1 92 ? 9.034 8.093 -16.741 1.00 93.44 92 LYS A N 1
ATOM 734 C CA . LYS A 1 92 ? 9.829 8.219 -17.969 1.00 93.44 92 LYS A CA 1
ATOM 735 C C . LYS A 1 92 ? 11.316 8.401 -17.646 1.00 93.44 92 LYS A C 1
ATOM 737 O O . LYS A 1 92 ? 12.128 7.612 -18.107 1.00 93.44 92 LYS A O 1
ATOM 742 N N . GLU A 1 93 ? 11.659 9.378 -16.810 1.00 94.56 93 GLU A N 1
ATOM 743 C CA . GLU A 1 93 ? 13.052 9.669 -16.440 1.00 94.56 93 GLU A CA 1
ATOM 744 C C . GLU A 1 93 ? 13.693 8.524 -15.635 1.00 94.56 93 GLU A C 1
ATOM 746 O O . GLU A 1 93 ? 14.858 8.186 -15.847 1.00 94.56 93 GLU A O 1
ATOM 751 N N . MET A 1 94 ? 12.927 7.887 -14.738 1.00 94.25 94 MET A N 1
ATOM 752 C CA . MET A 1 94 ? 13.408 6.742 -13.955 1.00 94.25 94 MET A CA 1
ATOM 753 C C . MET A 1 94 ? 13.746 5.546 -14.851 1.00 94.25 94 MET A C 1
ATOM 755 O O . MET A 1 94 ? 14.830 4.970 -14.742 1.00 94.25 94 MET A O 1
ATOM 759 N N . TRP A 1 95 ? 12.827 5.181 -15.749 1.00 96.44 95 TRP A N 1
ATOM 760 C CA . TRP A 1 95 ? 12.967 3.991 -16.581 1.00 96.44 95 TRP A CA 1
ATOM 761 C C . TRP A 1 95 ? 13.848 4.208 -17.808 1.00 96.44 95 TRP A C 1
ATOM 763 O O . TRP A 1 95 ? 14.407 3.235 -18.298 1.00 96.44 95 TRP A O 1
ATOM 773 N N . GLU A 1 96 ? 14.036 5.439 -18.293 1.00 95.06 96 GLU A N 1
ATOM 774 C CA . GLU A 1 96 ? 14.890 5.727 -19.457 1.00 95.06 96 GLU A CA 1
ATOM 775 C C . GLU A 1 96 ? 16.323 5.212 -19.293 1.00 95.06 96 GLU A C 1
ATOM 777 O O . GLU A 1 96 ? 16.887 4.673 -20.244 1.00 95.06 96 GLU A O 1
ATOM 782 N N . LYS A 1 97 ? 16.897 5.311 -18.089 1.00 95.25 97 LYS A N 1
ATOM 783 C CA . LYS A 1 97 ? 18.251 4.804 -17.810 1.00 95.25 97 LYS A CA 1
ATOM 784 C C . LYS A 1 97 ? 18.325 3.287 -17.968 1.00 95.25 97 LYS A C 1
ATOM 786 O O . LYS A 1 97 ? 19.187 2.788 -18.679 1.00 95.25 97 LYS A O 1
ATOM 791 N N . VAL A 1 98 ? 17.385 2.569 -17.354 1.00 95.00 98 VAL A N 1
ATOM 792 C CA . VAL A 1 98 ? 17.297 1.103 -17.439 1.00 95.00 98 VAL A CA 1
ATOM 793 C C . VAL A 1 98 ? 17.025 0.666 -18.880 1.00 95.00 98 VAL A C 1
ATOM 795 O O . VAL A 1 98 ? 17.658 -0.245 -19.398 1.00 95.00 98 VAL A O 1
ATOM 798 N N . ALA A 1 99 ? 16.108 1.356 -19.553 1.00 95.56 99 ALA A N 1
ATOM 799 C CA . ALA A 1 99 ? 15.688 1.059 -20.913 1.00 95.56 99 ALA A CA 1
ATOM 800 C C . ALA A 1 99 ? 16.812 1.250 -21.938 1.00 95.56 99 ALA A C 1
ATOM 802 O O . ALA A 1 99 ? 16.926 0.463 -22.878 1.00 95.56 99 ALA A O 1
ATOM 803 N N . LYS A 1 100 ? 17.665 2.263 -21.731 1.00 95.94 100 LYS A N 1
ATOM 804 C CA . LYS A 1 100 ? 18.856 2.502 -22.548 1.00 95.94 100 LYS A CA 1
ATOM 805 C C . LYS A 1 100 ? 19.823 1.321 -22.481 1.00 95.94 100 LYS A C 1
ATOM 807 O O . LYS A 1 100 ? 20.258 0.856 -23.528 1.00 95.94 100 LYS A O 1
ATOM 812 N N . GLU A 1 101 ? 20.106 0.816 -21.282 1.00 96.44 101 GLU A N 1
ATOM 813 C CA . GLU A 1 101 ? 20.984 -0.350 -21.099 1.00 96.44 101 GLU A CA 1
ATOM 814 C C . GLU A 1 101 ? 20.362 -1.630 -21.677 1.00 96.44 101 GLU A C 1
ATOM 816 O O . GLU A 1 101 ? 21.048 -2.438 -22.295 1.00 96.44 101 GLU A O 1
ATOM 821 N N . LEU A 1 102 ? 19.040 -1.788 -21.558 1.00 93.31 102 LEU A N 1
ATOM 822 C CA . LEU A 1 102 ? 18.304 -2.916 -22.139 1.00 93.31 102 LEU A CA 1
ATOM 823 C C . LEU A 1 102 ? 18.043 -2.781 -23.651 1.00 93.31 102 LEU A C 1
ATOM 825 O O . LEU A 1 102 ? 17.445 -3.679 -24.240 1.00 93.31 102 LEU A O 1
ATOM 829 N N . CYS A 1 103 ? 18.461 -1.675 -24.281 1.00 95.38 103 CYS A N 1
ATOM 830 C CA . CYS A 1 103 ? 18.216 -1.375 -25.696 1.00 95.38 103 CYS A CA 1
ATOM 831 C C . CYS A 1 103 ? 16.735 -1.521 -26.101 1.00 95.38 103 CYS A C 1
ATOM 833 O O . CYS A 1 103 ? 16.407 -2.046 -27.166 1.00 95.38 103 CYS A O 1
ATOM 835 N N . MET A 1 104 ? 15.824 -1.053 -25.247 1.00 94.38 104 MET A N 1
ATOM 836 C CA . MET A 1 104 ? 14.379 -1.196 -25.437 1.00 94.38 104 MET A CA 1
ATOM 837 C C . MET A 1 104 ? 13.638 0.092 -25.037 1.00 94.38 104 MET A C 1
ATOM 839 O O . MET A 1 104 ? 14.204 0.935 -24.343 1.00 94.38 104 MET A O 1
ATOM 843 N N . PRO A 1 105 ? 12.372 0.303 -25.442 1.00 96.62 105 PRO A N 1
ATOM 844 C CA . PRO A 1 105 ? 11.619 1.474 -24.994 1.00 96.62 105 PRO A CA 1
ATOM 845 C C . PRO A 1 105 ? 11.294 1.392 -23.494 1.00 96.62 105 PRO A C 1
ATOM 847 O O . PRO A 1 105 ? 10.954 0.324 -22.987 1.00 96.62 105 PRO A O 1
ATOM 850 N N . TYR A 1 106 ? 11.306 2.533 -22.789 1.00 95.00 106 TYR A N 1
ATOM 851 C CA . TYR A 1 106 ? 11.110 2.561 -21.327 1.00 95.00 106 TYR A CA 1
ATOM 852 C C . TYR A 1 106 ? 9.797 1.926 -20.865 1.00 95.00 106 TYR A C 1
ATOM 854 O O . TYR A 1 106 ? 9.762 1.280 -19.825 1.00 95.00 106 TYR A O 1
ATOM 862 N N . ARG A 1 107 ? 8.732 2.043 -21.668 1.00 94.25 107 ARG A N 1
ATOM 863 C CA . ARG A 1 107 ? 7.433 1.417 -21.380 1.00 94.25 107 ARG A CA 1
ATOM 864 C C . ARG A 1 107 ? 7.511 -0.107 -21.363 1.00 94.25 107 ARG A C 1
ATOM 866 O O . ARG A 1 107 ? 6.799 -0.742 -20.598 1.00 94.25 107 ARG A O 1
ATOM 873 N N . ALA A 1 108 ? 8.364 -0.692 -22.203 1.00 93.81 108 ALA A N 1
ATOM 874 C CA . ALA A 1 108 ? 8.569 -2.133 -22.217 1.00 93.81 108 ALA A CA 1
ATOM 875 C C . ALA A 1 108 ? 9.417 -2.578 -21.016 1.00 93.81 108 ALA A C 1
ATOM 877 O O . ALA A 1 108 ? 9.075 -3.574 -20.391 1.00 93.81 108 ALA A O 1
ATOM 878 N N . ALA A 1 109 ? 10.441 -1.807 -20.626 1.00 94.19 109 ALA A N 1
ATOM 879 C CA . ALA A 1 109 ? 11.205 -2.066 -19.400 1.00 94.19 109 ALA A CA 1
ATOM 880 C C . ALA A 1 109 ? 10.320 -1.993 -18.137 1.00 94.19 109 ALA A C 1
ATOM 882 O O . ALA A 1 109 ? 10.344 -2.904 -17.311 1.00 94.19 109 ALA A O 1
ATOM 883 N N . GLU A 1 110 ? 9.480 -0.958 -18.035 1.00 96.00 110 GLU A N 1
ATOM 884 C CA . GLU A 1 110 ? 8.464 -0.806 -16.985 1.00 96.00 110 GLU A CA 1
ATOM 885 C C . GLU A 1 110 ? 7.502 -2.004 -16.961 1.00 96.00 110 GLU A C 1
ATOM 887 O O . GLU A 1 110 ? 7.271 -2.599 -15.909 1.00 96.00 110 GLU A O 1
ATOM 892 N N . ALA A 1 111 ? 6.971 -2.399 -18.123 1.00 94.88 111 ALA A N 1
ATOM 893 C CA . ALA A 1 111 ? 6.077 -3.546 -18.225 1.00 94.88 111 ALA A CA 1
ATOM 894 C C . ALA A 1 111 ? 6.761 -4.844 -17.776 1.00 94.88 111 ALA A C 1
ATOM 896 O O . ALA A 1 111 ? 6.167 -5.599 -17.012 1.00 94.88 111 ALA A O 1
ATOM 897 N N . MET A 1 112 ? 8.000 -5.105 -18.197 1.00 93.50 112 MET A N 1
ATOM 898 C CA . MET A 1 112 ? 8.735 -6.299 -17.766 1.00 93.50 112 MET A CA 1
ATOM 899 C C . MET A 1 112 ? 8.960 -6.324 -16.255 1.00 93.50 112 MET A C 1
ATOM 901 O O . MET A 1 112 ? 8.762 -7.369 -15.640 1.00 93.50 112 MET A O 1
ATOM 905 N N . HIS A 1 113 ? 9.315 -5.186 -15.649 1.00 94.44 113 HIS A N 1
ATOM 906 C CA . HIS A 1 113 ? 9.430 -5.073 -14.194 1.00 94.44 113 HIS A CA 1
ATOM 907 C C . HIS A 1 113 ? 8.124 -5.480 -13.496 1.00 94.44 113 HIS A C 1
ATOM 909 O O . HIS A 1 113 ? 8.158 -6.247 -12.535 1.00 94.44 113 HIS A O 1
ATOM 915 N N . TRP A 1 114 ? 6.972 -5.032 -14.008 1.00 93.94 114 TRP A N 1
ATOM 916 C CA . TRP A 1 114 ? 5.672 -5.423 -13.460 1.00 93.94 114 TRP A CA 1
ATOM 917 C C . TRP A 1 114 ? 5.352 -6.911 -13.638 1.00 93.94 114 TRP A C 1
ATOM 919 O O . TRP A 1 114 ? 4.770 -7.501 -12.734 1.00 93.94 114 TRP A O 1
ATOM 929 N N . HIS A 1 115 ? 5.732 -7.519 -14.766 1.00 92.94 115 HIS A N 1
ATOM 930 C CA . HIS A 1 115 ? 5.475 -8.942 -15.028 1.00 92.94 115 HIS A CA 1
ATOM 931 C C . HIS A 1 115 ? 6.347 -9.869 -14.179 1.00 92.94 115 HIS A C 1
ATOM 933 O O . HIS A 1 115 ? 5.853 -10.891 -13.716 1.00 92.94 115 HIS A O 1
ATOM 939 N N . LEU A 1 116 ? 7.621 -9.521 -13.977 1.00 92.38 116 LEU A N 1
ATOM 940 C CA . LEU A 1 116 ? 8.513 -10.280 -13.096 1.00 92.38 116 LEU A CA 1
ATOM 941 C C . LEU A 1 116 ? 8.087 -10.120 -11.630 1.00 92.38 116 LEU A C 1
ATOM 943 O O . LEU A 1 116 ? 8.053 -11.083 -10.868 1.00 92.38 116 LEU A O 1
ATOM 947 N N . GLY A 1 117 ? 7.736 -8.898 -11.225 1.00 90.00 117 GLY A N 1
ATOM 948 C CA . GLY A 1 117 ? 7.424 -8.596 -9.834 1.00 90.00 117 GLY A CA 1
ATOM 949 C C . GLY A 1 117 ? 8.651 -8.666 -8.917 1.00 90.00 117 GLY A C 1
ATOM 950 O O . GLY A 1 117 ? 9.760 -9.020 -9.319 1.00 90.00 117 GLY A O 1
ATOM 951 N N . GLU A 1 118 ? 8.456 -8.298 -7.651 1.00 86.12 118 GLU A N 1
ATOM 952 C CA . GLU A 1 118 ? 9.543 -8.096 -6.682 1.00 86.12 118 GLU A CA 1
ATOM 953 C C . GLU A 1 118 ? 10.413 -9.345 -6.476 1.00 86.12 118 GLU A C 1
ATOM 955 O O . GLU A 1 118 ? 11.641 -9.256 -6.490 1.00 86.12 118 GLU A O 1
ATOM 960 N N . HIS A 1 119 ? 9.782 -10.512 -6.319 1.00 85.25 119 HIS A N 1
ATOM 961 C CA . HIS A 1 119 ? 10.484 -11.750 -5.986 1.00 85.25 119 HIS A CA 1
ATOM 962 C C . HIS A 1 119 ? 11.433 -12.183 -7.107 1.00 85.25 119 HIS A C 1
ATOM 964 O O . HIS A 1 119 ? 12.626 -12.368 -6.881 1.00 85.25 119 HIS A O 1
ATOM 970 N N . GLU A 1 120 ? 10.926 -12.287 -8.337 1.00 90.06 120 GLU A N 1
ATOM 971 C CA . GLU A 1 120 ? 11.738 -12.706 -9.478 1.00 90.06 120 GLU A CA 1
ATOM 972 C C . GLU A 1 120 ? 12.826 -11.688 -9.835 1.00 90.06 120 GLU A C 1
ATOM 974 O O . GLU A 1 120 ? 13.920 -12.096 -10.242 1.00 90.06 120 GLU A O 1
ATOM 979 N N . MET A 1 121 ? 12.545 -10.388 -9.670 1.00 93.19 121 MET A N 1
ATOM 980 C CA . MET A 1 121 ? 13.533 -9.319 -9.840 1.00 93.19 121 MET A CA 1
ATOM 981 C C . MET A 1 121 ? 14.682 -9.461 -8.836 1.00 93.19 121 MET A C 1
ATOM 983 O O . MET A 1 121 ? 15.848 -9.433 -9.232 1.00 93.19 121 MET A O 1
ATOM 987 N N . ALA A 1 122 ? 14.371 -9.664 -7.552 1.00 89.94 122 ALA A N 1
ATOM 988 C CA . ALA A 1 122 ? 15.372 -9.809 -6.500 1.00 89.94 122 ALA A CA 1
ATOM 989 C C . ALA A 1 122 ? 16.204 -11.092 -6.656 1.00 89.94 122 ALA A C 1
ATOM 991 O O . ALA A 1 122 ? 17.431 -11.032 -6.569 1.00 89.94 122 ALA A O 1
ATOM 992 N N . THR A 1 123 ? 15.570 -12.228 -6.977 1.00 92.00 123 THR A N 1
ATOM 993 C CA . THR A 1 123 ? 16.275 -13.491 -7.248 1.00 92.00 123 THR A CA 1
ATOM 994 C C . THR A 1 123 ? 17.263 -13.346 -8.405 1.00 92.00 123 THR A C 1
ATOM 996 O O . THR A 1 123 ? 18.419 -13.736 -8.268 1.00 92.00 123 THR A O 1
ATOM 999 N N . ARG A 1 124 ? 16.853 -12.738 -9.528 1.00 90.50 124 ARG A N 1
ATOM 1000 C CA . ARG A 1 124 ? 17.736 -12.522 -10.692 1.00 90.50 124 ARG A CA 1
ATOM 1001 C C . ARG A 1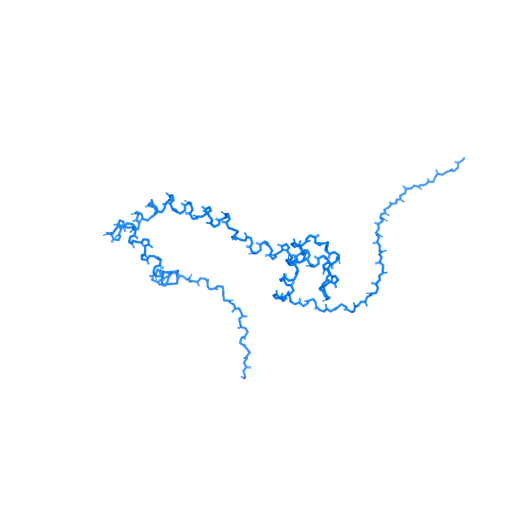 124 ? 18.882 -11.557 -10.396 1.00 90.50 124 ARG A C 1
ATOM 1003 O O . ARG A 1 124 ? 19.968 -11.719 -10.943 1.00 90.50 124 ARG A O 1
ATOM 1010 N N . ALA A 1 125 ? 18.653 -10.582 -9.520 1.00 91.12 125 ALA A N 1
ATOM 1011 C CA . ALA A 1 125 ? 19.669 -9.636 -9.071 1.00 91.12 125 ALA A CA 1
ATOM 1012 C C . ALA A 1 125 ? 20.563 -10.179 -7.938 1.00 91.12 125 ALA A C 1
ATOM 1014 O O . ALA A 1 125 ? 21.464 -9.469 -7.496 1.00 91.12 125 ALA A O 1
ATOM 1015 N N . ASN A 1 126 ? 20.339 -11.415 -7.468 1.00 89.75 126 ASN A N 1
ATOM 1016 C CA . ASN A 1 126 ? 21.000 -12.002 -6.294 1.00 89.75 126 ASN A CA 1
ATOM 1017 C C . ASN A 1 126 ? 20.857 -11.138 -5.024 1.00 89.75 126 ASN A C 1
ATOM 1019 O O . ASN A 1 126 ? 21.754 -11.091 -4.181 1.00 89.75 126 ASN A O 1
ATOM 1023 N N . VAL A 1 127 ? 19.726 -10.442 -4.884 1.00 87.94 127 VAL A N 1
ATOM 1024 C CA . VAL A 1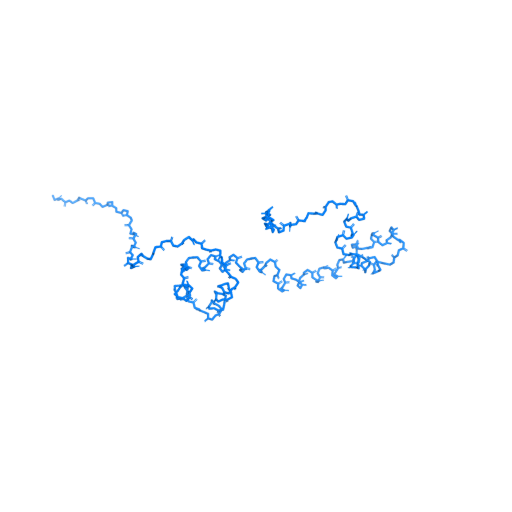 127 ? 19.412 -9.617 -3.714 1.00 87.94 127 VAL A CA 1
ATOM 1025 C C . VAL A 1 127 ? 18.628 -10.464 -2.707 1.00 87.94 127 VAL A C 1
ATOM 1027 O O . VAL A 1 127 ? 17.638 -11.095 -3.088 1.00 87.94 127 VAL A O 1
ATOM 1030 N N . PRO A 1 128 ? 19.027 -10.492 -1.420 1.00 73.88 128 PRO A N 1
ATOM 1031 C CA . PRO A 1 128 ? 18.285 -11.222 -0.404 1.00 73.88 128 PRO A CA 1
ATOM 1032 C C . PRO A 1 128 ? 16.907 -10.589 -0.212 1.00 73.88 128 PRO A C 1
ATOM 1034 O O . PRO A 1 128 ? 16.780 -9.414 0.134 1.00 73.88 128 PRO A O 1
ATOM 1037 N N . ILE A 1 129 ? 15.866 -11.388 -0.422 1.00 73.00 129 ILE A N 1
ATOM 1038 C CA . ILE A 1 129 ? 14.489 -10.968 -0.183 1.00 73.00 129 ILE A CA 1
ATOM 1039 C C . ILE A 1 129 ? 14.267 -11.006 1.323 1.00 73.00 129 ILE A C 1
ATOM 1041 O O . ILE A 1 129 ? 14.284 -12.081 1.927 1.00 73.00 129 ILE A O 1
ATOM 1045 N N . PHE A 1 130 ? 14.049 -9.842 1.936 1.00 62.69 130 PHE A N 1
ATOM 1046 C CA . PHE A 1 130 ? 13.606 -9.775 3.324 1.00 62.69 130 PHE A CA 1
ATOM 1047 C C . PHE A 1 130 ? 12.172 -10.306 3.397 1.00 62.69 130 PHE A C 1
ATOM 1049 O O . PHE A 1 130 ? 11.196 -9.579 3.233 1.00 62.69 130 PHE A O 1
ATOM 1056 N N . GLN A 1 131 ? 12.038 -11.612 3.615 1.00 54.81 131 GLN A N 1
ATOM 1057 C CA . GLN A 1 131 ? 10.761 -12.199 3.971 1.00 54.81 131 GLN A CA 1
ATOM 1058 C C . GLN A 1 131 ? 10.401 -11.684 5.365 1.00 54.81 131 GLN A C 1
ATOM 1060 O O . GLN A 1 131 ? 11.035 -12.051 6.354 1.00 54.81 131 GLN A O 1
ATOM 1065 N N . LEU A 1 132 ? 9.356 -10.862 5.469 1.00 45.34 132 LEU A N 1
ATOM 1066 C CA . LEU A 1 132 ? 8.599 -10.754 6.713 1.00 45.34 132 LEU A CA 1
ATOM 1067 C C . LEU A 1 132 ? 7.895 -12.100 6.911 1.00 45.34 132 LEU A C 1
ATOM 1069 O O . LEU A 1 132 ? 6.719 -12.267 6.596 1.00 45.34 132 LEU A O 1
ATOM 1073 N N . SER A 1 133 ? 8.653 -13.106 7.347 1.00 42.31 133 SER A N 1
ATOM 1074 C CA . SER A 1 133 ? 8.122 -14.416 7.670 1.00 42.31 133 SER A CA 1
ATOM 1075 C C . SER A 1 133 ? 7.103 -14.230 8.787 1.00 42.31 133 SER A C 1
ATOM 1077 O O . SER A 1 133 ? 7.463 -13.919 9.925 1.00 42.31 133 SER A O 1
ATOM 1079 N N . ASN A 1 134 ? 5.827 -14.438 8.467 1.00 39.69 134 ASN A N 1
ATOM 1080 C CA . ASN A 1 134 ? 4.858 -14.855 9.465 1.00 39.69 134 ASN A CA 1
ATOM 1081 C C . ASN A 1 134 ? 5.499 -16.015 10.235 1.00 39.69 134 ASN A C 1
ATOM 1083 O O . ASN A 1 134 ? 5.733 -17.075 9.653 1.00 39.69 134 ASN A O 1
ATOM 1087 N N . LEU A 1 135 ? 5.779 -15.826 11.528 1.00 39.78 135 LEU A N 1
ATOM 1088 C CA . LEU A 1 135 ? 5.959 -16.941 12.452 1.00 39.78 135 LEU A CA 1
ATOM 1089 C C . LEU A 1 135 ? 4.621 -17.700 12.502 1.00 39.78 135 LEU A C 1
ATOM 1091 O O . LEU A 1 135 ? 3.803 -17.494 13.397 1.00 39.78 135 LEU A O 1
ATOM 1095 N N . SER A 1 136 ? 4.373 -18.552 11.507 1.00 36.25 136 SER A N 1
ATOM 1096 C CA . SER A 1 136 ? 3.482 -19.684 11.678 1.00 36.25 136 SER A CA 1
ATOM 1097 C C . SER A 1 136 ? 4.276 -20.700 12.476 1.00 36.25 136 SER A C 1
ATOM 1099 O O . SER A 1 136 ? 5.229 -21.299 11.988 1.00 36.25 136 SER A O 1
ATOM 1101 N N . THR A 1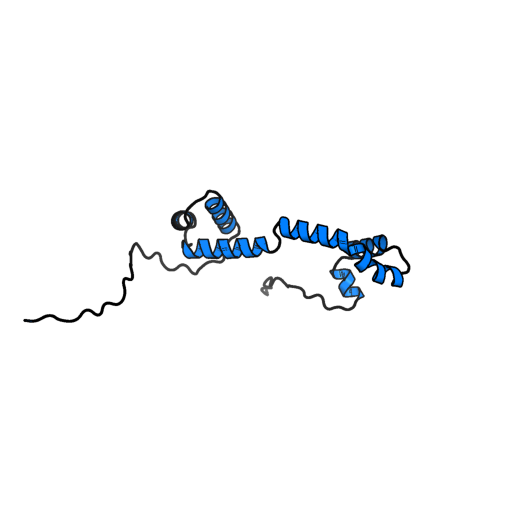 137 ? 3.906 -20.821 13.740 1.00 40.97 137 THR A N 1
ATOM 1102 C CA . THR A 1 137 ? 4.317 -21.878 14.654 1.00 40.97 137 THR A CA 1
ATOM 1103 C C . THR A 1 137 ? 4.218 -23.243 13.976 1.00 40.97 137 THR A C 1
ATOM 1105 O O . THR A 1 137 ? 3.119 -23.763 13.795 1.00 40.97 137 THR A O 1
ATOM 1108 N N . SER A 1 138 ? 5.358 -23.840 13.635 1.00 37.00 138 SER A N 1
ATOM 1109 C CA . SER A 1 138 ? 5.466 -25.285 13.473 1.00 37.00 138 SER A CA 1
ATOM 1110 C C . SER A 1 138 ? 5.529 -25.903 14.870 1.00 37.00 138 SER A C 1
ATOM 1112 O O . SER A 1 138 ? 6.545 -25.794 15.558 1.00 37.00 138 SER A O 1
ATOM 1114 N N . VAL A 1 139 ? 4.427 -26.504 15.310 1.00 44.75 139 VAL A N 1
ATOM 1115 C CA . VAL A 1 139 ? 4.421 -27.434 16.447 1.00 44.75 139 VAL A CA 1
ATOM 1116 C C . VAL A 1 139 ? 4.859 -28.801 15.901 1.00 44.75 139 VAL A C 1
ATOM 1118 O O . VAL A 1 139 ? 4.279 -29.232 14.903 1.00 44.75 139 VAL A O 1
ATOM 1121 N N . PRO A 1 140 ? 5.870 -29.474 16.478 1.00 56.38 140 PRO A N 1
ATOM 1122 C CA . PRO A 1 140 ? 6.253 -30.812 16.041 1.00 56.38 140 PRO A CA 1
ATOM 1123 C C . PRO A 1 140 ? 5.257 -31.855 16.577 1.00 56.38 140 PRO A C 1
ATOM 1125 O O . PRO A 1 140 ? 4.714 -31.685 17.671 1.00 56.38 140 PRO A O 1
ATOM 1128 N N . SER A 1 141 ? 5.015 -32.913 15.796 1.00 56.81 141 SER A N 1
ATOM 1129 C CA . SER A 1 141 ? 4.493 -34.195 16.305 1.00 56.81 141 SER A CA 1
ATOM 1130 C C . SER A 1 141 ? 5.637 -35.072 16.787 1.00 56.81 141 SER A C 1
ATOM 1132 O O . SER A 1 141 ? 6.729 -34.965 16.185 1.00 56.81 141 SER A O 1
#

InterPro domains:
  IPR001005 SANT/Myb domain [PF00249] (27-68)
  IPR001005 SANT/Myb domain [PS50090] (20-69)
  IPR001005 SANT/Myb domain [SM00717] (24-71)
  IPR001005 SANT/Myb domain [cd00167] (27-69)
  IPR009057 Homedomain-like superfamily [SSF46689] (23-101)
  IPR017930 Myb domain [PS51294] (20-73)
  IPR053095 Actin-binding & GATA zinc finger domain-containing protein [PTHR23246] (16-99)

pLDDT: mean 76.27, std 23.59, range [27.61, 97.19]

Organism: Viridothelium virens (NCBI:txid1048519)

Sequence (141 aa):
AAAALANGSAKRCASTSEASPAKKQTKWTPEEDALNVELRGSGMKWEDISKRLPGRSAISCRLRYQNYIERRSEWDEEKKNKLARLYERFKKEMWEKVAKELCMPYRAAEAMHWHLGEHEMATRANVPIFQLSNLSTSVPS

Solvent-accessible surface area (backbone atoms only — not comparable to full-atom values): 9027 Å² total; per-residue (Å²): 139,92,84,87,88,87,88,84,83,85,89,80,84,84,81,93,78,79,88,68,78,85,66,76,85,66,82,87,47,74,69,59,51,51,52,53,50,52,45,46,73,72,69,52,52,48,69,63,50,22,72,75,36,83,96,42,48,33,69,55,50,51,54,46,50,51,53,50,47,53,65,61,48,76,63,37,72,66,56,50,52,50,50,52,54,51,45,69,72,42,45,62,71,65,30,40,62,58,9,59,78,66,73,47,59,37,70,56,48,54,50,49,52,65,72,53,34,71,66,54,49,30,58,77,67,72,43,86,77,82,71,84,68,74,85,72,80,81,76,84,132

Mean predicted aligned error: 16.7 Å

Nearest PDB structures (foldseek):
  5yiu-assembly1_A  TM=8.180E-01  e=5.563E-01  Caulobacter vibrioides NA1000
  5n9g-assembly1_C  TM=5.149E-01  e=3.638E+00  Homo sapiens

Radius of gyration: 27.56 Å; Cα contacts (8 Å, |Δi|>4): 61; chains: 1; bounding box: 42×70×92 Å

Secondary structure (DSSP, 8-state):
-------------------------PPPPHHHHHHHHHHHHTT--HHHHHHHSTT--HHHHHHHHHHHHHHHGGG-HHHHHHHHHHHHHHHHHHHHHHHHHTTS-HHHHHHHHHHHHHHHHHHHTT---------------